Protein AF-A0A1G0K446-F1 (afdb_monomer)

pLDDT: mean 77.04, std 19.34, range [34.09, 95.12]

Foldseek 3Di:
DWDWDPPDPDDPPDFDWIWTDDQFKIKIFGAHPVRHTQKMWIWGRPPPFIKIWIAGPVPGTDIDTDDPPPDDPDDDDDRRPPDVPDDPPLVVVLVVLLVRCPPDDPVVNVVVSVSSVD

Structure (mmCIF, N/CA/C/O backbone):
data_AF-A0A1G0K446-F1
#
_entry.id   AF-A0A1G0K446-F1
#
loop_
_atom_site.group_PDB
_atom_site.id
_atom_site.type_symbol
_atom_site.label_atom_id
_atom_site.label_alt_id
_atom_site.label_comp_id
_atom_site.label_asym_id
_atom_site.label_entity_id
_atom_site.label_seq_id
_atom_site.pdbx_PDB_ins_code
_atom_site.Cartn_x
_atom_site.Cartn_y
_atom_site.Cartn_z
_atom_site.occupancy
_atom_site.B_iso_or_equiv
_atom_site.auth_seq_id
_atom_site.auth_comp_id
_atom_site.auth_asym_id
_atom_site.auth_atom_id
_atom_site.pdbx_PDB_model_num
ATOM 1 N N . MET A 1 1 ? 10.581 5.081 2.518 1.00 87.62 1 MET A N 1
ATOM 2 C CA . MET A 1 1 ? 9.665 4.803 3.646 1.00 87.62 1 MET A CA 1
ATOM 3 C C . MET A 1 1 ? 8.351 5.485 3.350 1.00 87.62 1 MET A C 1
ATOM 5 O O . MET A 1 1 ? 8.361 6.689 3.108 1.00 87.62 1 MET A O 1
ATOM 9 N N . LEU A 1 2 ? 7.254 4.734 3.393 1.00 91.31 2 LEU A N 1
ATOM 10 C CA . LEU A 1 2 ? 5.909 5.217 3.112 1.00 91.31 2 LEU A CA 1
ATOM 11 C C . LEU A 1 2 ? 5.481 6.273 4.135 1.00 91.31 2 LEU A C 1
ATOM 13 O O . LEU A 1 2 ? 5.619 6.080 5.344 1.00 91.31 2 LEU A O 1
ATOM 17 N N . LEU A 1 3 ? 4.911 7.370 3.639 1.0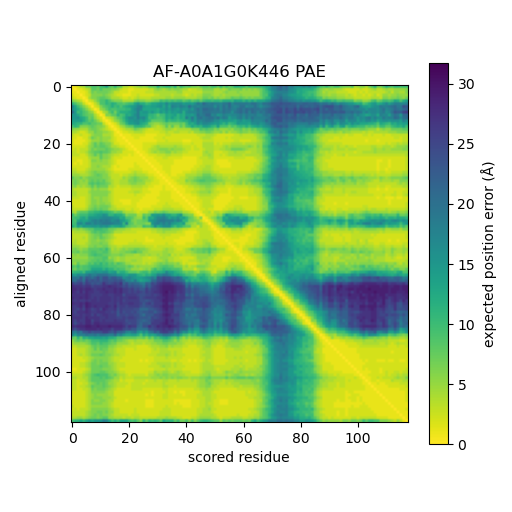0 91.12 3 LEU A N 1
ATOM 18 C CA . LEU A 1 3 ? 4.361 8.451 4.456 1.00 91.12 3 LEU A CA 1
ATOM 19 C C . LEU A 1 3 ? 2.918 8.749 4.057 1.00 91.12 3 LEU A C 1
ATOM 21 O O . LEU A 1 3 ? 2.578 8.753 2.876 1.00 91.12 3 LEU A O 1
ATOM 25 N N . GLU A 1 4 ? 2.060 9.021 5.044 1.00 91.38 4 GLU A N 1
ATOM 26 C CA . GLU A 1 4 ? 0.646 9.316 4.794 1.00 91.38 4 GLU A CA 1
ATOM 27 C C . GLU A 1 4 ? 0.449 10.699 4.158 1.00 91.38 4 GLU A C 1
ATOM 29 O O . GLU A 1 4 ? 0.766 11.739 4.747 1.00 91.38 4 GLU A O 1
ATOM 34 N N . ILE A 1 5 ? -0.181 10.722 2.986 1.00 86.75 5 ILE A N 1
ATOM 35 C CA . ILE A 1 5 ? -0.603 11.943 2.306 1.00 86.75 5 ILE A CA 1
ATOM 36 C C . ILE A 1 5 ? -1.955 12.373 2.888 1.00 86.75 5 ILE A C 1
ATOM 38 O O . ILE A 1 5 ? -3.021 11.920 2.478 1.00 86.75 5 ILE A O 1
ATOM 42 N N . LYS A 1 6 ? -1.922 13.298 3.854 1.00 77.12 6 LYS A N 1
ATOM 43 C CA . LYS A 1 6 ? -3.126 13.770 4.572 1.00 77.12 6 LYS A CA 1
ATOM 44 C C . LYS A 1 6 ? -4.064 14.656 3.737 1.00 77.12 6 LYS A C 1
ATOM 46 O O . LYS A 1 6 ? -5.221 14.833 4.106 1.00 77.12 6 LYS A O 1
ATOM 51 N N . LYS A 1 7 ? -3.587 15.233 2.626 1.00 63.03 7 LYS A N 1
ATOM 52 C CA . LYS A 1 7 ? -4.367 16.122 1.741 1.00 63.03 7 LYS A CA 1
ATOM 53 C C . LYS A 1 7 ? -4.976 15.366 0.555 1.00 63.03 7 LYS A C 1
ATOM 55 O O . LYS A 1 7 ? -4.751 15.726 -0.596 1.00 63.03 7 LYS A O 1
ATOM 60 N N . THR A 1 8 ? -5.766 14.330 0.811 1.00 56.31 8 THR A N 1
ATOM 61 C CA . THR A 1 8 ? -6.571 13.712 -0.251 1.00 56.31 8 THR A CA 1
ATOM 62 C C . THR A 1 8 ? -7.902 14.452 -0.389 1.00 56.31 8 THR A C 1
ATOM 64 O O . THR A 1 8 ? -8.604 14.717 0.589 1.00 56.31 8 THR A O 1
ATOM 67 N N . ARG A 1 9 ? -8.247 14.851 -1.619 1.00 58.47 9 ARG A N 1
ATOM 68 C CA . ARG A 1 9 ? -9.532 15.488 -1.943 1.00 58.47 9 ARG A CA 1
ATOM 69 C C . ARG A 1 9 ? -10.655 14.504 -1.602 1.00 58.47 9 ARG A C 1
ATOM 71 O O . ARG A 1 9 ? -10.838 13.520 -2.309 1.00 58.47 9 ARG A O 1
ATOM 78 N N . ARG A 1 10 ? -11.401 14.754 -0.521 1.00 56.03 10 ARG A N 1
ATOM 79 C CA . ARG A 1 10 ? -12.616 13.992 -0.198 1.00 56.03 10 ARG A CA 1
ATOM 80 C C . ARG A 1 10 ? -13.732 14.426 -1.146 1.00 56.03 10 ARG A C 1
ATOM 82 O O . ARG A 1 10 ? -14.295 15.507 -0.986 1.00 56.03 10 ARG A O 1
ATOM 89 N N . ILE A 1 11 ? -14.012 13.610 -2.155 1.00 61.66 11 ILE A N 1
ATOM 90 C CA . ILE A 1 11 ? -15.195 13.754 -3.009 1.00 61.66 11 ILE A CA 1
ATOM 91 C C . ILE A 1 11 ? -16.371 13.122 -2.257 1.00 61.66 11 ILE A C 1
ATOM 93 O O . ILE A 1 11 ? -16.206 12.091 -1.611 1.00 61.66 11 ILE A O 1
ATOM 97 N N . LYS A 1 12 ? -17.537 13.777 -2.285 1.00 55.12 12 LYS A N 1
ATOM 98 C CA . LYS A 1 12 ? -18.672 13.522 -1.379 1.00 55.12 12 LYS A CA 1
ATOM 99 C C . LYS A 1 12 ? -19.259 12.097 -1.449 1.00 55.12 12 LYS A C 1
ATOM 101 O O . LYS A 1 12 ? -19.952 11.721 -0.515 1.00 55.12 12 LYS A O 1
ATOM 106 N N . ASP A 1 13 ? -18.909 11.294 -2.452 1.00 66.56 13 ASP A N 1
ATOM 107 C CA . ASP A 1 13 ? -19.472 9.953 -2.678 1.00 66.56 13 ASP A CA 1
ATOM 108 C C . ASP A 1 13 ? -18.402 8.859 -2.910 1.00 66.56 13 ASP A C 1
ATOM 110 O O . ASP A 1 13 ? -18.721 7.754 -3.344 1.00 66.56 13 ASP A O 1
ATOM 114 N N . GLU A 1 14 ? -17.122 9.136 -2.626 1.00 68.62 14 GLU A N 1
ATOM 115 C CA . GLU A 1 14 ? -16.055 8.123 -2.693 1.00 68.62 14 GLU A CA 1
ATOM 116 C C . GLU A 1 14 ? -15.884 7.388 -1.354 1.00 68.62 14 GLU A C 1
ATOM 118 O O . GLU A 1 14 ? -16.015 7.978 -0.277 1.00 68.62 14 GLU A O 1
ATOM 123 N N . LEU A 1 15 ? -15.521 6.100 -1.414 1.00 71.69 15 LEU A N 1
ATOM 124 C CA . LEU A 1 15 ? -15.116 5.344 -0.227 1.00 71.69 15 LEU A CA 1
ATOM 125 C C . LEU A 1 15 ? -13.956 6.063 0.488 1.00 71.69 15 LEU A C 1
ATOM 127 O O . LEU A 1 15 ? -12.992 6.465 -0.176 1.00 71.69 15 LEU A O 1
ATOM 131 N N . PRO A 1 16 ? -13.994 6.198 1.829 1.00 82.75 16 PRO A N 1
ATOM 132 C CA . PRO A 1 16 ? -12.878 6.740 2.589 1.00 82.75 16 PRO A CA 1
ATOM 133 C C . PRO A 1 16 ? -11.578 6.007 2.252 1.00 82.75 16 PRO A C 1
ATOM 135 O O . PRO A 1 16 ? -11.460 4.799 2.459 1.00 82.75 16 PRO A O 1
ATOM 138 N N . ARG A 1 17 ? -10.582 6.742 1.750 1.00 87.94 17 ARG A N 1
ATOM 139 C CA . ARG A 1 17 ? -9.265 6.189 1.425 1.00 87.94 17 ARG A CA 1
ATOM 140 C C . ARG A 1 17 ? -8.146 6.881 2.182 1.00 87.94 17 ARG A C 1
ATOM 142 O O . ARG A 1 17 ? -8.173 8.099 2.371 1.00 87.94 17 ARG A O 1
ATOM 149 N N . ARG A 1 18 ? -7.151 6.094 2.575 1.00 90.44 18 ARG A N 1
ATOM 150 C CA . ARG A 1 18 ? -5.849 6.567 3.055 1.00 90.44 18 ARG A CA 1
ATOM 151 C C . ARG A 1 18 ? -4.821 6.270 1.975 1.00 90.44 18 ARG A C 1
ATOM 153 O O . ARG A 1 18 ? -4.884 5.212 1.353 1.00 90.44 18 ARG A O 1
ATOM 160 N N . TRP A 1 19 ? -3.927 7.217 1.729 1.00 91.69 19 TRP A N 1
ATOM 161 C CA . TRP A 1 19 ? -2.870 7.079 0.733 1.00 91.69 19 TRP A CA 1
ATOM 162 C C . TRP A 1 19 ? -1.529 7.298 1.418 1.00 91.69 19 TRP A C 1
ATOM 164 O O . TRP A 1 19 ? -1.332 8.310 2.091 1.00 91.69 19 TRP A O 1
ATOM 174 N N . PHE A 1 20 ? -0.636 6.334 1.253 1.00 93.06 20 PHE A N 1
ATOM 175 C CA . PHE A 1 20 ? 0.745 6.382 1.685 1.00 93.06 20 PHE A CA 1
ATOM 176 C C . PHE A 1 20 ? 1.643 6.285 0.461 1.00 93.06 20 PHE A C 1
ATOM 178 O O . PHE A 1 20 ? 1.379 5.470 -0.418 1.00 93.06 20 PHE A O 1
ATOM 185 N N . ALA A 1 21 ? 2.684 7.098 0.404 1.00 91.19 21 ALA A N 1
ATOM 186 C CA . ALA A 1 21 ? 3.568 7.159 -0.750 1.00 91.19 21 ALA A CA 1
ATOM 187 C C . ALA A 1 21 ? 5.022 7.294 -0.314 1.00 91.19 21 ALA A C 1
ATOM 189 O O . ALA A 1 21 ? 5.316 7.929 0.704 1.00 91.19 21 ALA A O 1
ATOM 190 N N . ASP A 1 22 ? 5.912 6.726 -1.116 1.00 90.06 22 ASP A N 1
ATOM 191 C CA . ASP A 1 22 ? 7.319 7.092 -1.185 1.00 90.06 22 ASP A CA 1
ATOM 192 C C . ASP A 1 22 ? 7.835 7.008 -2.630 1.00 90.06 22 ASP A C 1
ATOM 194 O O . ASP A 1 22 ? 7.059 6.885 -3.581 1.00 90.06 22 ASP A O 1
ATOM 198 N N . GLU A 1 23 ? 9.148 7.130 -2.805 1.00 86.88 23 GLU A N 1
ATOM 199 C CA . GLU A 1 23 ? 9.794 7.122 -4.122 1.00 86.88 23 GLU A CA 1
ATOM 200 C C . GLU A 1 23 ? 9.657 5.777 -4.857 1.00 86.88 23 GLU A C 1
ATOM 202 O O . GLU A 1 23 ? 9.695 5.743 -6.083 1.00 86.88 23 GLU A O 1
ATOM 207 N N . THR A 1 24 ? 9.453 4.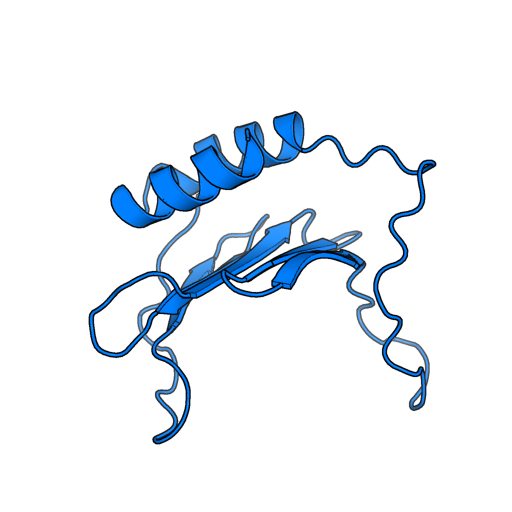680 -4.126 1.00 86.00 24 THR A N 1
ATOM 208 C CA . THR A 1 24 ? 9.485 3.305 -4.649 1.00 86.00 24 THR A CA 1
ATOM 209 C C . THR A 1 24 ? 8.111 2.644 -4.690 1.00 86.00 24 THR A C 1
ATOM 211 O O . THR A 1 24 ? 7.863 1.787 -5.538 1.00 86.00 24 THR A O 1
ATOM 214 N N . MET A 1 25 ? 7.200 3.050 -3.799 1.00 90.25 25 MET A N 1
ATOM 215 C CA . MET A 1 25 ? 5.897 2.417 -3.611 1.00 90.25 25 MET A CA 1
ATOM 216 C C . MET A 1 25 ? 4.785 3.425 -3.323 1.00 90.25 25 MET A C 1
ATOM 218 O O . MET A 1 25 ? 5.016 4.503 -2.774 1.00 90.25 25 MET A O 1
ATOM 222 N N . ASP A 1 26 ? 3.561 3.059 -3.693 1.00 91.19 26 ASP A N 1
ATOM 223 C CA . ASP A 1 26 ? 2.336 3.704 -3.220 1.00 91.19 26 ASP A CA 1
ATOM 224 C C . ASP A 1 26 ? 1.405 2.656 -2.630 1.00 91.19 26 ASP A C 1
ATOM 226 O O . ASP A 1 26 ? 1.164 1.612 -3.228 1.00 91.19 26 ASP A O 1
ATOM 230 N N . LEU A 1 27 ? 0.825 2.961 -1.476 1.00 93.88 27 LEU A N 1
ATOM 231 C CA . LEU A 1 27 ? -0.232 2.177 -0.864 1.00 93.88 27 LEU A CA 1
ATOM 232 C C . LEU A 1 27 ? -1.501 3.019 -0.770 1.00 93.88 27 LEU A C 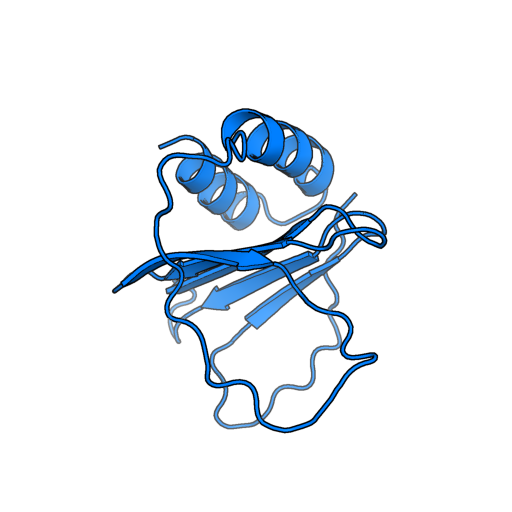1
ATOM 234 O O . LEU A 1 27 ? -1.545 4.039 -0.079 1.00 93.88 27 LEU A O 1
ATOM 238 N N . ILE A 1 28 ? -2.570 2.544 -1.396 1.00 92.75 28 ILE A N 1
ATOM 239 C CA . ILE A 1 28 ? -3.912 3.112 -1.273 1.00 92.75 28 ILE A CA 1
ATOM 240 C C . ILE A 1 28 ? -4.783 2.094 -0.546 1.00 92.75 28 ILE A C 1
ATOM 242 O O . ILE A 1 28 ? -4.842 0.937 -0.946 1.00 92.75 28 ILE A O 1
ATOM 246 N N . VAL A 1 29 ? -5.466 2.518 0.517 1.00 93.81 29 VAL A N 1
ATOM 247 C CA . VAL A 1 29 ? -6.317 1.644 1.339 1.00 93.81 29 VAL A CA 1
ATOM 248 C C . VAL A 1 29 ? -7.715 2.223 1.430 1.00 93.81 29 VAL A C 1
ATOM 250 O O . VAL A 1 29 ? -7.891 3.344 1.917 1.00 93.81 29 VAL A O 1
ATOM 253 N N . TRP A 1 30 ? -8.707 1.447 1.003 1.00 92.62 30 TRP A N 1
ATOM 254 C CA . TRP A 1 30 ? -10.120 1.804 1.077 1.00 92.62 30 TRP A CA 1
ATOM 255 C C . TRP A 1 30 ? -10.761 1.214 2.326 1.00 92.62 30 TRP A C 1
ATOM 257 O O . TRP A 1 30 ? -10.561 0.042 2.652 1.00 92.62 30 TRP A O 1
ATOM 267 N N . HIS A 1 31 ? -11.567 2.027 2.998 1.00 89.69 31 HIS A N 1
ATOM 268 C CA . HIS A 1 31 ? -12.306 1.647 4.191 1.00 89.69 31 HIS A CA 1
ATOM 269 C C . HIS A 1 31 ? -13.810 1.807 3.970 1.00 89.69 31 HIS A C 1
ATOM 271 O O . HIS A 1 31 ? -14.250 2.616 3.153 1.00 89.69 31 HIS A O 1
ATOM 277 N N . ASP A 1 32 ? -14.603 1.059 4.730 1.00 87.81 32 ASP A N 1
ATOM 278 C CA . ASP A 1 32 ? -16.034 1.303 4.852 1.00 87.81 32 ASP A CA 1
ATOM 279 C C . ASP A 1 32 ? -16.337 2.438 5.850 1.00 87.81 32 ASP A C 1
ATOM 281 O O . ASP A 1 32 ? -15.453 3.047 6.461 1.00 87.81 32 ASP A O 1
ATOM 285 N N . LYS A 1 33 ? -17.630 2.704 6.056 1.00 84.12 33 LYS A N 1
ATOM 286 C CA . LYS A 1 33 ? -18.124 3.688 7.034 1.00 84.12 33 LYS A CA 1
ATOM 287 C C . LYS A 1 33 ? -17.799 3.348 8.501 1.00 84.12 33 LYS A C 1
ATOM 289 O O . LYS A 1 33 ? -17.966 4.203 9.365 1.00 84.12 33 LYS A O 1
ATOM 294 N N . HIS A 1 34 ? -17.366 2.122 8.785 1.00 86.62 34 HIS A N 1
ATOM 295 C CA . HIS A 1 34 ? -16.986 1.616 10.104 1.00 86.62 34 HIS A CA 1
ATOM 296 C C . HIS A 1 34 ? -15.458 1.499 10.277 1.00 86.62 34 HIS A C 1
ATOM 298 O O . HIS A 1 34 ? -15.003 0.931 11.268 1.00 86.62 34 HIS A O 1
ATOM 304 N N . ASN A 1 35 ? -14.662 2.055 9.353 1.00 84.00 35 ASN A N 1
ATOM 305 C CA . ASN A 1 35 ? -13.199 1.940 9.301 1.00 84.00 35 ASN A CA 1
ATOM 306 C C . ASN A 1 35 ? -12.672 0.505 9.090 1.00 84.00 35 ASN A C 1
ATOM 308 O O . ASN A 1 35 ? -11.510 0.226 9.394 1.00 84.00 35 ASN A O 1
ATOM 312 N N . LYS A 1 36 ? -13.482 -0.412 8.550 1.00 90.38 36 LYS A N 1
ATOM 313 C CA . LYS A 1 36 ? -13.018 -1.734 8.110 1.00 90.38 36 LYS A CA 1
ATOM 314 C C . LYS A 1 36 ? -12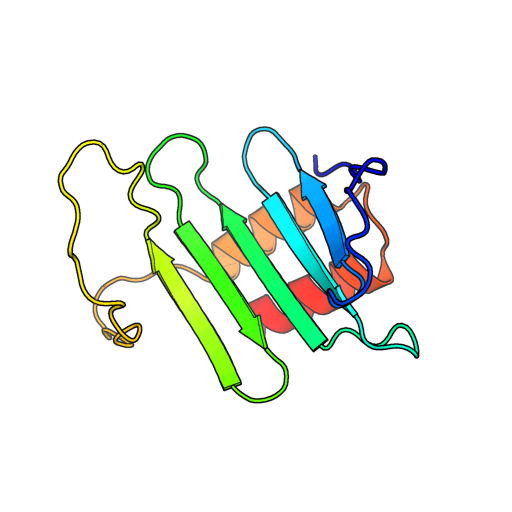.353 -1.609 6.741 1.00 90.38 36 LYS A C 1
ATOM 316 O O . LYS A 1 36 ? -12.917 -0.982 5.850 1.00 90.38 36 LYS A O 1
ATOM 321 N N . ILE A 1 37 ? -11.190 -2.234 6.556 1.00 93.00 37 ILE A N 1
ATOM 322 C CA . ILE A 1 37 ? -10.511 -2.285 5.253 1.00 93.00 37 ILE A CA 1
ATOM 323 C C . ILE A 1 37 ? -11.360 -3.112 4.274 1.00 93.00 37 ILE A C 1
ATOM 325 O O . ILE A 1 37 ? -11.656 -4.280 4.533 1.00 93.00 37 ILE A O 1
ATOM 329 N N . LEU A 1 38 ? -11.753 -2.492 3.161 1.00 93.06 38 LEU A N 1
ATOM 330 C CA . LEU A 1 38 ? -12.499 -3.116 2.061 1.00 93.06 38 LEU A CA 1
ATOM 331 C C . LEU A 1 38 ? -11.577 -3.611 0.947 1.00 93.06 38 LEU A C 1
ATOM 333 O O . LEU A 1 38 ? -11.902 -4.575 0.258 1.00 93.06 38 LEU A O 1
ATOM 337 N N . GLY A 1 39 ? -10.438 -2.949 0.779 1.00 92.94 39 GLY A N 1
ATOM 338 C CA . GLY A 1 39 ? -9.462 -3.270 -0.246 1.00 92.94 39 GLY A CA 1
ATOM 339 C C . GLY A 1 39 ? -8.216 -2.407 -0.130 1.00 92.94 39 GLY A C 1
ATOM 340 O O . GLY A 1 39 ? -8.207 -1.394 0.581 1.00 92.94 39 GLY A O 1
ATOM 341 N N . PHE A 1 40 ? -7.172 -2.791 -0.850 1.00 94.06 40 PHE A N 1
ATOM 342 C CA . PHE A 1 40 ? -5.971 -1.987 -1.019 1.00 94.06 40 PHE A CA 1
ATOM 343 C C . PHE A 1 40 ? -5.400 -2.132 -2.428 1.00 94.06 40 PHE A C 1
ATOM 345 O O . PHE A 1 40 ? -5.690 -3.086 -3.145 1.00 94.06 40 PHE A O 1
ATOM 352 N N . GLN A 1 41 ? -4.585 -1.166 -2.827 1.00 92.69 41 GLN A N 1
ATOM 353 C CA . GLN A 1 41 ? -3.747 -1.246 -4.010 1.00 92.69 41 GLN A CA 1
ATOM 354 C C . GLN A 1 41 ? -2.332 -0.856 -3.611 1.00 92.69 41 GLN A C 1
ATOM 356 O O . GLN A 1 41 ? -2.123 0.219 -3.046 1.00 92.69 41 GLN A O 1
ATOM 361 N N . LEU A 1 42 ? -1.391 -1.745 -3.901 1.00 91.81 42 LEU A N 1
ATOM 362 C CA . LEU A 1 42 ? 0.036 -1.536 -3.744 1.00 91.81 42 LEU A CA 1
ATOM 363 C C . LEU A 1 42 ? 0.642 -1.347 -5.134 1.00 91.81 42 LEU A C 1
ATOM 365 O O . LEU A 1 42 ? 0.681 -2.293 -5.921 1.00 91.81 42 LEU A O 1
ATOM 369 N N . CYS A 1 43 ? 1.089 -0.132 -5.430 1.00 89.38 43 CYS A N 1
ATOM 370 C CA . CYS A 1 43 ? 1.949 0.125 -6.574 1.00 89.38 43 CYS A CA 1
ATOM 371 C C . CYS A 1 43 ? 3.410 -0.020 -6.147 1.00 89.38 43 CYS A C 1
ATOM 373 O O . CYS A 1 43 ? 3.799 0.509 -5.103 1.00 89.38 43 CYS A O 1
ATOM 375 N N . TYR A 1 44 ? 4.208 -0.729 -6.935 1.00 87.62 44 TYR A N 1
ATOM 376 C CA . TYR A 1 44 ? 5.617 -0.995 -6.655 1.00 87.62 44 TYR A CA 1
ATOM 377 C C . TYR A 1 44 ? 6.444 -0.995 -7.946 1.00 87.62 44 TYR A C 1
ATOM 379 O O . TYR A 1 44 ? 5.881 -0.917 -9.038 1.00 87.62 44 TYR A O 1
ATOM 387 N N . ASP A 1 45 ? 7.772 -1.039 -7.804 1.00 82.38 45 ASP A N 1
ATOM 388 C CA . ASP A 1 45 ? 8.749 -0.869 -8.891 1.00 82.38 45 ASP A CA 1
ATOM 389 C C . ASP A 1 45 ? 8.634 0.497 -9.595 1.00 82.38 45 ASP A C 1
ATOM 391 O O . ASP A 1 45 ? 8.817 0.636 -10.801 1.00 82.38 45 ASP A O 1
ATOM 395 N N . LYS A 1 46 ? 8.340 1.558 -8.833 1.00 75.88 46 LYS A N 1
ATOM 396 C CA . LYS A 1 46 ? 8.425 2.929 -9.355 1.00 75.88 46 LYS A CA 1
ATOM 397 C C . LYS A 1 46 ? 9.890 3.381 -9.480 1.00 75.88 46 LYS A C 1
ATOM 399 O O . LYS A 1 46 ? 10.707 3.027 -8.628 1.00 75.88 46 LYS A O 1
ATOM 404 N N . PRO A 1 47 ? 10.234 4.212 -10.485 1.00 64.50 47 PRO A N 1
ATOM 405 C CA . PRO A 1 47 ? 9.381 4.691 -11.580 1.00 64.50 47 PRO A CA 1
ATOM 406 C C . PRO A 1 47 ? 9.410 3.787 -12.828 1.00 64.50 47 PRO A C 1
ATOM 408 O O . PRO A 1 47 ? 8.712 4.069 -13.795 1.00 64.50 47 PRO A O 1
ATOM 411 N N . VAL A 1 48 ? 10.243 2.742 -12.849 1.00 58.47 48 VAL A N 1
ATOM 412 C CA . VAL A 1 48 ? 10.489 1.922 -14.042 1.00 58.47 48 VAL A CA 1
ATOM 413 C C . VAL A 1 48 ? 9.825 0.562 -13.874 1.00 58.47 48 VAL A C 1
ATOM 415 O O . VAL A 1 48 ? 10.268 -0.231 -13.055 1.00 58.47 48 VAL A O 1
ATOM 418 N N . ALA A 1 49 ? 8.843 0.271 -14.733 1.00 62.47 49 ALA A N 1
ATOM 419 C CA . ALA A 1 49 ? 8.035 -0.952 -14.699 1.00 62.47 49 ALA A CA 1
ATOM 420 C C . ALA A 1 49 ? 7.081 -1.024 -13.496 1.00 62.47 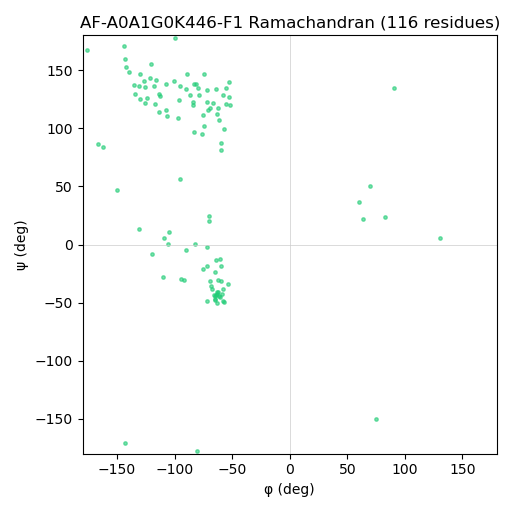49 ALA A C 1
ATOM 422 O O . ALA A 1 49 ? 7.011 -2.040 -12.812 1.00 62.47 49 ALA A O 1
ATOM 423 N N . GLU A 1 50 ? 6.304 0.043 -13.287 1.00 76.31 50 GLU A N 1
ATOM 424 C CA . GLU A 1 50 ? 5.304 0.088 -12.225 1.00 76.31 50 GLU A CA 1
ATOM 425 C C . GLU A 1 50 ? 4.287 -1.057 -12.370 1.00 76.31 50 GLU A C 1
ATOM 427 O O . GLU A 1 50 ? 3.668 -1.280 -13.417 1.00 76.31 50 GLU A O 1
ATOM 432 N N . HIS A 1 51 ? 4.102 -1.786 -11.278 1.00 84.38 51 HIS A N 1
ATOM 433 C CA . HIS A 1 51 ? 3.082 -2.812 -11.143 1.00 84.38 51 HIS A CA 1
ATOM 434 C C . HIS A 1 51 ? 2.102 -2.402 -10.055 1.00 84.38 51 HIS A C 1
ATOM 436 O O . HIS A 1 51 ? 2.496 -1.885 -9.016 1.00 84.38 51 HIS A O 1
ATOM 442 N N . ALA A 1 52 ? 0.824 -2.688 -10.273 1.00 85.81 52 ALA A N 1
ATOM 443 C CA . ALA A 1 52 ? -0.249 -2.485 -9.320 1.00 85.81 52 ALA A CA 1
ATOM 444 C C . ALA A 1 52 ? -0.812 -3.841 -8.882 1.00 85.81 52 ALA A C 1
ATOM 446 O O . ALA A 1 52 ? -1.443 -4.561 -9.664 1.00 85.81 52 ALA A O 1
ATOM 447 N N . LEU A 1 53 ? -0.617 -4.169 -7.608 1.00 88.56 53 LEU A N 1
ATOM 448 C CA . LEU A 1 53 ? -1.266 -5.287 -6.940 1.00 88.56 53 LEU A CA 1
ATOM 449 C C . LEU A 1 53 ? -2.483 -4.766 -6.172 1.00 88.56 53 LEU A C 1
ATOM 451 O O . LEU A 1 53 ? -2.352 -4.070 -5.167 1.00 88.56 53 LEU A O 1
ATOM 455 N N . SER A 1 54 ? -3.676 -5.091 -6.652 1.00 89.06 54 SER A N 1
ATOM 456 C CA . SER A 1 54 ? -4.946 -4.752 -6.016 1.00 89.06 54 SER A CA 1
ATOM 457 C C . SER A 1 54 ? -5.501 -5.953 -5.261 1.00 89.06 54 SER A C 1
ATOM 459 O O . SER A 1 54 ? -5.473 -7.075 -5.759 1.00 89.06 54 SER A O 1
ATOM 461 N N . TRP A 1 55 ? -6.071 -5.710 -4.090 1.00 91.25 55 TRP A N 1
ATOM 462 C CA . TRP A 1 55 ? -6.835 -6.687 -3.328 1.00 91.25 55 TRP A CA 1
ATOM 463 C C . TRP A 1 55 ? -8.161 -6.079 -2.891 1.00 91.25 55 TRP A C 1
ATOM 465 O O . TRP A 1 55 ? -8.193 -4.956 -2.382 1.00 91.25 55 TRP A O 1
ATOM 475 N N . TRP A 1 56 ? -9.241 -6.839 -3.028 1.00 90.69 56 TRP A N 1
ATOM 476 C CA . TRP A 1 56 ? -10.557 -6.480 -2.511 1.00 90.69 56 TRP A CA 1
ATOM 477 C C . TRP A 1 56 ? -11.157 -7.636 -1.719 1.00 90.69 56 TRP A C 1
ATOM 479 O O . TRP A 1 56 ? -10.958 -8.805 -2.046 1.00 90.69 56 TRP A O 1
ATOM 489 N N . HIS A 1 57 ? -11.932 -7.311 -0.687 1.00 88.00 57 HIS A N 1
ATOM 490 C CA . HIS A 1 57 ? -12.566 -8.301 0.184 1.00 88.00 57 HIS A CA 1
ATOM 491 C C . HIS A 1 57 ? -13.519 -9.251 -0.563 1.00 88.00 57 HIS A C 1
ATOM 493 O O . HIS A 1 57 ? -13.703 -10.388 -0.140 1.00 88.00 57 HIS A O 1
ATOM 499 N N . ASP A 1 58 ? -14.167 -8.786 -1.629 1.00 86.19 58 ASP A N 1
ATOM 500 C CA . ASP A 1 58 ? -15.166 -9.535 -2.397 1.00 86.19 58 ASP A CA 1
ATOM 501 C C . ASP A 1 58 ? -14.582 -10.313 -3.586 1.00 86.19 58 ASP A C 1
ATOM 503 O O . ASP A 1 58 ? -15.107 -11.364 -3.946 1.00 86.19 58 ASP A O 1
ATOM 507 N N . THR A 1 59 ? -13.507 -9.807 -4.190 1.00 82.25 59 THR A N 1
ATOM 508 C CA . THR A 1 59 ? -12.967 -10.302 -5.467 1.00 82.25 59 THR A CA 1
ATOM 509 C C . THR A 1 59 ? -11.529 -10.815 -5.378 1.00 82.25 59 THR A C 1
ATOM 511 O O . THR A 1 59 ? -11.050 -11.440 -6.322 1.00 82.25 59 THR A O 1
ATOM 514 N N . GLY A 1 60 ? -10.848 -10.628 -4.245 1.00 85.38 60 GLY A N 1
ATOM 515 C CA . GLY A 1 60 ? -9.490 -11.121 -4.023 1.00 85.38 60 GLY A CA 1
ATOM 516 C C . GLY A 1 60 ? -8.423 -10.310 -4.760 1.00 85.38 60 GLY A C 1
ATOM 517 O O . GLY A 1 60 ? -8.559 -9.098 -4.937 1.00 85.38 60 GLY A O 1
ATOM 518 N N . PHE A 1 61 ? -7.323 -10.972 -5.131 1.00 82.94 61 PHE A N 1
ATOM 519 C CA . PHE A 1 61 ? -6.167 -10.330 -5.755 1.00 82.94 61 PHE A CA 1
ATOM 520 C C . PHE A 1 61 ? -6.325 -10.149 -7.265 1.00 82.94 61 PHE A C 1
ATOM 522 O O . PHE A 1 61 ? -6.739 -11.047 -7.992 1.00 82.94 61 PHE A O 1
ATOM 529 N N . THR A 1 62 ? -5.903 -8.985 -7.744 1.00 81.31 62 THR A N 1
ATOM 530 C CA . THR A 1 62 ? -5.696 -8.686 -9.158 1.00 81.31 62 THR A CA 1
ATOM 531 C C . THR A 1 62 ? -4.362 -7.972 -9.332 1.00 81.31 62 THR A C 1
ATOM 533 O O . THR A 1 62 ? -4.081 -6.995 -8.647 1.00 81.31 62 THR A O 1
ATOM 536 N N . HIS A 1 63 ? -3.533 -8.448 -10.257 1.00 81.56 63 HIS A N 1
ATOM 537 C CA . HIS A 1 63 ? -2.227 -7.862 -10.559 1.00 81.56 63 HIS A CA 1
ATOM 538 C C . HIS A 1 63 ? -2.237 -7.273 -11.966 1.00 81.56 63 HIS A C 1
ATOM 540 O O . HIS A 1 63 ? -2.691 -7.921 -12.909 1.00 81.56 63 HIS A O 1
ATOM 546 N N . ARG A 1 64 ? -1.803 -6.023 -12.112 1.00 78.19 64 ARG A N 1
ATOM 547 C CA . ARG A 1 64 ? -1.721 -5.341 -13.405 1.00 78.19 64 ARG A CA 1
ATOM 548 C C . ARG A 1 64 ? -0.398 -4.612 -13.524 1.00 78.19 64 ARG A C 1
ATOM 550 O O . ARG A 1 64 ? 0.006 -3.914 -12.604 1.00 78.19 64 ARG A O 1
ATOM 557 N N . ARG A 1 65 ? 0.229 -4.703 -14.690 1.00 75.81 65 ARG A N 1
ATOM 558 C CA . ARG A 1 65 ? 1.287 -3.770 -15.071 1.00 75.81 65 ARG A CA 1
ATOM 559 C C . ARG A 1 65 ? 0.658 -2.409 -15.374 1.00 75.81 65 ARG A C 1
ATOM 561 O O . ARG A 1 65 ? -0.361 -2.351 -16.066 1.00 75.81 65 ARG A O 1
ATOM 568 N N . VAL A 1 66 ? 1.231 -1.345 -14.827 1.00 67.62 66 VAL A N 1
ATOM 569 C CA . VAL A 1 66 ? 0.854 0.029 -15.150 1.00 67.62 66 VAL A CA 1
ATOM 570 C C . VAL A 1 66 ? 1.623 0.417 -16.410 1.00 67.62 66 VAL A C 1
ATOM 572 O O . VAL A 1 66 ? 2.843 0.288 -16.473 1.00 67.62 66 VAL A O 1
ATOM 575 N N . ASP A 1 67 ? 0.885 0.805 -17.444 1.00 58.50 67 ASP A N 1
ATOM 576 C CA . ASP A 1 67 ? 1.435 1.409 -18.656 1.00 58.50 67 ASP A CA 1
ATOM 577 C C . ASP A 1 67 ? 1.322 2.928 -18.476 1.00 58.50 67 ASP A C 1
ATOM 579 O O . ASP A 1 67 ? 0.236 3.429 -18.165 1.00 58.50 67 ASP A O 1
ATOM 583 N N . ASP A 1 68 ? 2.437 3.646 -18.598 1.00 52.94 68 ASP A N 1
ATOM 584 C CA . ASP A 1 68 ? 2.512 5.100 -18.402 1.00 52.94 68 ASP A CA 1
ATOM 585 C C . ASP A 1 68 ? 1.847 5.889 -19.544 1.00 52.94 68 ASP A C 1
ATOM 587 O O . ASP A 1 68 ? 1.678 7.107 -19.453 1.00 52.94 68 ASP A O 1
ATOM 591 N N . GLY A 1 69 ? 1.346 5.191 -20.567 1.00 46.47 69 GLY A N 1
ATOM 592 C CA . GLY A 1 69 ? 0.379 5.744 -21.505 1.00 46.47 69 GLY A CA 1
ATOM 593 C C . GLY A 1 69 ? 0.990 6.584 -22.625 1.00 46.47 69 GLY A C 1
ATOM 594 O O . GLY A 1 69 ? 0.262 7.352 -23.254 1.00 46.47 69 GLY A O 1
ATOM 595 N N . GLU A 1 70 ? 2.262 6.385 -22.975 1.00 48.28 70 GLU A N 1
ATOM 596 C CA . GLU A 1 70 ? 2.875 6.941 -24.200 1.00 48.28 70 GLU A CA 1
ATOM 597 C C . GLU A 1 70 ? 2.352 6.285 -25.513 1.00 48.28 70 GLU A C 1
ATOM 599 O O . GLU A 1 70 ? 2.966 6.395 -26.575 1.00 48.28 70 GLU A O 1
ATOM 604 N N . GLY A 1 71 ? 1.181 5.627 -25.517 1.00 40.25 71 GLY A N 1
ATOM 605 C CA . GLY A 1 71 ? 0.683 4.944 -26.715 1.00 40.25 71 GLY A CA 1
ATOM 606 C C . GLY A 1 71 ? -0.780 4.491 -26.721 1.00 40.25 71 GLY A C 1
ATOM 607 O O . GLY A 1 71 ? -1.062 3.308 -26.575 1.00 40.25 71 GLY A O 1
ATOM 608 N N . LYS A 1 72 ? -1.666 5.410 -27.134 1.00 34.47 72 LYS A N 1
ATOM 609 C CA . LYS A 1 72 ? -2.988 5.213 -27.789 1.00 34.47 72 LYS A CA 1
ATOM 610 C C . LYS A 1 72 ? -4.254 5.094 -26.906 1.00 34.47 72 LYS A C 1
ATOM 612 O O . LYS A 1 72 ? -4.312 4.299 -25.973 1.00 34.47 72 LYS A O 1
ATOM 617 N N . PRO A 1 73 ? -5.345 5.799 -27.283 1.00 34.72 73 PRO A N 1
ATOM 618 C CA . PRO A 1 73 ? -6.664 5.627 -26.684 1.00 34.72 73 PRO A CA 1
ATOM 619 C C . PRO A 1 73 ? -7.361 4.379 -27.252 1.00 34.72 73 PRO A C 1
ATOM 621 O O . PRO A 1 73 ? -7.483 4.233 -28.467 1.00 34.72 73 PRO A O 1
ATOM 624 N N . GLY A 1 74 ? -7.861 3.497 -26.378 1.00 37.84 74 GLY A N 1
ATOM 625 C CA . GLY A 1 74 ? -8.800 2.432 -26.767 1.00 37.84 74 GLY A CA 1
ATOM 626 C C . GLY A 1 74 ? -8.487 1.005 -26.311 1.00 37.84 74 GLY A C 1
ATOM 627 O O . GLY A 1 74 ? -9.222 0.094 -26.696 1.00 37.84 74 GLY A O 1
ATOM 628 N N . SER A 1 75 ? -7.459 0.757 -25.496 1.00 36.94 75 SER A N 1
ATOM 629 C CA . SER A 1 75 ? -7.221 -0.594 -24.977 1.00 36.94 75 SER A CA 1
ATOM 630 C C . SER A 1 75 ? -8.291 -0.973 -23.944 1.00 36.94 75 SER A C 1
ATOM 632 O O . SER A 1 75 ? -8.459 -0.356 -22.892 1.00 36.94 75 SER A O 1
ATOM 634 N N . HIS A 1 76 ? -9.081 -1.991 -24.292 1.00 36.09 76 HIS A N 1
ATOM 635 C CA . HIS A 1 76 ? -10.035 -2.628 -23.394 1.00 36.09 76 HIS A CA 1
ATOM 636 C C . HIS A 1 76 ? -9.342 -3.064 -22.099 1.00 36.09 76 HIS A C 1
ATOM 638 O O . HIS A 1 76 ? -8.232 -3.594 -22.121 1.00 36.09 76 HIS A O 1
ATOM 644 N N . LYS A 1 77 ? -10.041 -2.864 -20.975 1.00 39.91 77 LYS A N 1
ATOM 645 C CA . LYS A 1 77 ? -9.642 -3.309 -19.637 1.00 39.91 77 LYS A CA 1
ATOM 646 C C . LYS A 1 77 ? -9.439 -4.823 -19.655 1.00 39.91 77 LYS A C 1
ATOM 648 O O . LYS A 1 77 ? -10.406 -5.577 -19.589 1.00 39.91 77 LYS A O 1
ATOM 653 N N . GLY A 1 78 ? -8.187 -5.257 -19.766 1.00 39.41 78 GLY A N 1
ATOM 654 C CA . GLY A 1 78 ? -7.828 -6.657 -19.611 1.00 39.41 78 GLY A CA 1
ATOM 655 C C . GLY A 1 78 ? -8.177 -7.102 -18.196 1.00 39.41 78 GLY A C 1
ATOM 656 O O . GLY A 1 78 ? -7.648 -6.560 -17.222 1.00 39.41 78 GLY A O 1
ATOM 657 N N . ALA A 1 79 ? -9.090 -8.065 -18.077 1.00 34.09 79 ALA A N 1
ATOM 658 C CA . ALA A 1 79 ? -9.162 -8.899 -16.888 1.00 34.09 79 ALA A CA 1
ATOM 659 C C . ALA A 1 79 ? -7.755 -9.481 -16.671 1.00 34.09 79 ALA A C 1
ATOM 661 O O . ALA A 1 79 ? -7.187 -10.008 -17.632 1.00 34.09 79 ALA A O 1
ATOM 662 N N . PRO A 1 80 ? -7.150 -9.333 -15.484 1.00 37.47 80 PRO A N 1
ATOM 663 C CA . PRO A 1 80 ? -5.825 -9.870 -15.253 1.00 37.47 80 PRO A CA 1
ATOM 664 C C . PRO A 1 80 ? -5.906 -11.383 -15.385 1.00 37.47 80 PRO A C 1
ATOM 666 O O . PRO A 1 80 ? -6.579 -12.071 -14.618 1.00 37.47 80 PRO A O 1
ATOM 669 N N . ILE A 1 81 ? -5.260 -11.874 -16.432 1.00 39.25 81 ILE A N 1
ATOM 670 C CA . ILE A 1 81 ? -5.020 -13.286 -16.628 1.00 39.25 81 ILE A CA 1
ATOM 671 C C . ILE A 1 81 ? -4.016 -13.659 -15.536 1.00 39.25 81 ILE A C 1
ATOM 673 O O . ILE A 1 81 ? -2.909 -13.125 -15.504 1.00 39.25 81 ILE A O 1
ATOM 677 N N . LEU A 1 82 ? -4.419 -14.546 -14.625 1.00 38.06 82 LEU A N 1
ATOM 678 C CA . LEU A 1 82 ? -3.491 -15.369 -13.852 1.00 38.06 82 LEU A CA 1
ATOM 679 C C . LEU A 1 82 ? -2.702 -16.194 -14.876 1.00 38.06 82 LEU A C 1
ATOM 681 O O . LEU A 1 82 ? -3.143 -17.267 -15.280 1.00 38.06 82 LEU A O 1
ATOM 685 N N . ILE A 1 83 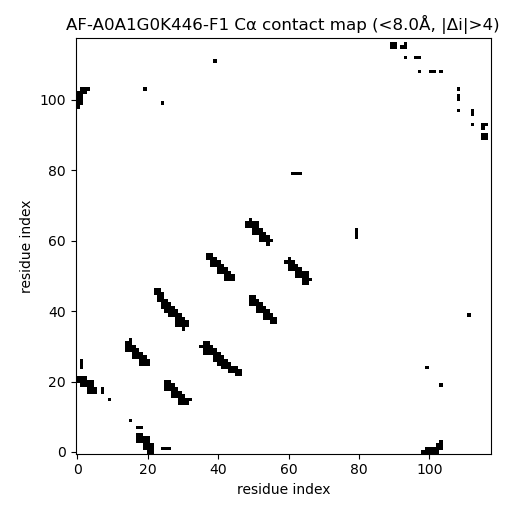? -1.604 -15.637 -15.387 1.00 39.53 83 ILE A N 1
ATOM 686 C CA . ILE A 1 83 ? -0.676 -16.365 -16.249 1.00 39.53 83 ILE A CA 1
ATOM 687 C C . ILE A 1 83 ? 0.264 -17.122 -15.305 1.00 39.53 83 ILE A C 1
ATOM 689 O O . ILE A 1 83 ? 0.961 -16.471 -14.527 1.00 39.53 83 ILE A O 1
ATOM 693 N N . PRO A 1 84 ? 0.322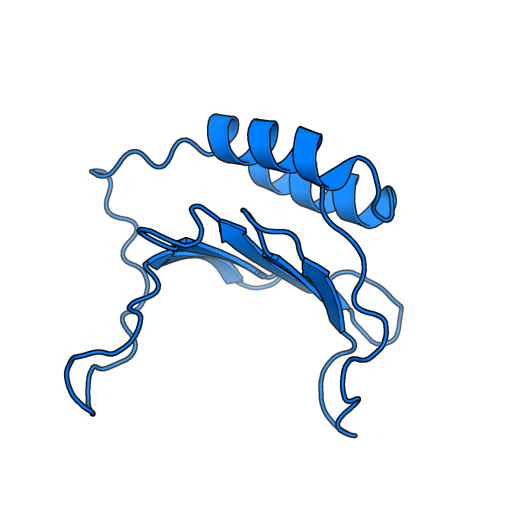 -18.463 -15.361 1.00 37.81 84 PRO A N 1
ATOM 694 C CA . PRO A 1 84 ? 1.246 -19.274 -14.565 1.00 37.81 84 PRO A CA 1
ATOM 695 C C . PRO A 1 84 ? 2.724 -19.149 -14.985 1.00 37.81 84 PRO A C 1
ATOM 697 O O . PRO A 1 84 ? 3.474 -20.092 -14.778 1.00 37.81 84 PRO A O 1
ATOM 700 N N . ASP A 1 85 ? 3.139 -18.045 -15.617 1.00 37.59 85 ASP A N 1
ATOM 701 C CA . ASP A 1 85 ? 4.438 -17.963 -16.305 1.00 37.59 85 ASP A CA 1
ATOM 702 C C . ASP A 1 85 ? 5.030 -16.538 -16.318 1.00 37.59 85 ASP A C 1
ATOM 704 O O . ASP A 1 85 ? 5.469 -15.991 -17.329 1.00 37.59 85 ASP A O 1
ATOM 708 N N . GLY A 1 86 ? 5.002 -15.905 -15.147 1.00 43.91 86 GLY A N 1
ATOM 709 C CA . GLY A 1 86 ? 5.701 -14.657 -14.860 1.00 43.91 86 GLY A CA 1
ATOM 710 C C . GLY A 1 86 ? 5.787 -14.489 -13.352 1.00 43.91 86 GLY A C 1
ATOM 711 O O . GLY A 1 86 ? 4.907 -13.877 -12.755 1.00 43.91 86 GLY A O 1
ATOM 712 N N . GLU A 1 87 ? 6.788 -15.117 -12.735 1.00 53.91 87 GLU A N 1
ATOM 713 C CA . GLU A 1 87 ? 6.980 -15.222 -11.283 1.00 53.91 87 GLU A CA 1
ATOM 714 C C . GLU A 1 87 ? 7.113 -13.842 -10.606 1.00 53.91 87 GLU A C 1
ATOM 716 O O . GLU A 1 87 ? 8.213 -13.378 -10.309 1.00 53.91 87 GLU A O 1
ATOM 721 N N . PHE A 1 88 ? 6.005 -13.153 -10.319 1.00 64.69 88 PHE A N 1
ATOM 722 C CA . PHE A 1 88 ? 6.061 -12.054 -9.362 1.00 64.69 88 PHE A CA 1
ATOM 723 C C . PHE A 1 88 ? 6.158 -12.664 -7.960 1.00 64.69 88 PHE A C 1
ATOM 725 O O . PHE A 1 88 ? 5.250 -13.332 -7.466 1.00 64.69 88 PHE A O 1
ATOM 732 N N . ASN A 1 89 ? 7.315 -12.484 -7.330 1.00 75.12 89 ASN A N 1
ATOM 733 C CA . ASN A 1 89 ? 7.599 -13.056 -6.024 1.00 75.12 89 ASN A CA 1
ATOM 734 C C . ASN A 1 89 ? 6.877 -12.246 -4.934 1.00 75.12 89 ASN A C 1
ATOM 736 O O . ASN A 1 89 ? 7.385 -11.228 -4.462 1.00 75.12 89 ASN A O 1
ATOM 740 N N . LEU A 1 90 ? 5.687 -12.705 -4.532 1.00 79.69 90 LEU A N 1
ATOM 741 C CA . LEU A 1 90 ? 4.901 -12.094 -3.453 1.00 79.69 90 LEU A CA 1
ATOM 742 C C . LEU A 1 90 ? 5.693 -11.952 -2.150 1.00 79.69 90 LEU A C 1
ATOM 744 O O . LEU A 1 90 ? 5.536 -10.942 -1.470 1.00 79.69 90 LEU A O 1
ATOM 748 N N . ASN A 1 91 ? 6.595 -12.891 -1.842 1.00 82.56 91 ASN A N 1
ATOM 749 C CA . ASN A 1 91 ? 7.451 -12.787 -0.658 1.00 82.56 91 ASN A CA 1
ATOM 750 C C . ASN A 1 91 ? 8.415 -11.600 -0.778 1.00 82.56 91 ASN A C 1
ATOM 752 O O . ASN A 1 91 ? 8.541 -10.816 0.157 1.00 82.56 91 ASN A O 1
ATOM 756 N N . GLN A 1 92 ? 9.023 -11.402 -1.952 1.00 84.69 92 GLN A N 1
ATOM 757 C CA . GLN A 1 92 ? 9.891 -10.247 -2.196 1.00 84.69 92 GLN A CA 1
ATOM 758 C C . GLN A 1 92 ? 9.121 -8.923 -2.088 1.00 84.69 92 GLN A C 1
ATOM 760 O O . GLN A 1 92 ? 9.621 -7.957 -1.509 1.00 84.69 92 GLN A O 1
ATOM 765 N N . ILE A 1 93 ? 7.894 -8.876 -2.618 1.00 87.50 93 ILE A N 1
ATOM 766 C CA . ILE A 1 93 ? 7.015 -7.703 -2.505 1.00 87.50 93 ILE A CA 1
ATOM 767 C C . ILE A 1 93 ? 6.657 -7.455 -1.034 1.00 87.50 93 ILE A C 1
ATOM 769 O O . ILE A 1 93 ? 6.713 -6.312 -0.582 1.00 87.50 93 ILE A O 1
ATOM 773 N N . ALA A 1 94 ? 6.336 -8.505 -0.273 1.00 89.69 94 ALA A N 1
ATOM 774 C CA . ALA A 1 94 ? 6.009 -8.421 1.146 1.00 89.69 94 ALA A CA 1
ATOM 775 C C . ALA A 1 94 ? 7.186 -7.914 1.990 1.00 89.69 94 ALA A C 1
ATOM 777 O O . ALA A 1 94 ? 6.986 -7.056 2.852 1.00 89.69 94 ALA A O 1
ATOM 778 N N . ASP A 1 95 ? 8.405 -8.388 1.728 1.00 90.56 95 ASP A N 1
ATOM 779 C CA . ASP A 1 95 ? 9.617 -7.952 2.428 1.00 90.56 95 ASP A CA 1
ATOM 780 C C . ASP A 1 95 ? 9.926 -6.478 2.151 1.00 90.56 95 ASP A C 1
ATOM 782 O O . ASP A 1 95 ? 10.131 -5.690 3.083 1.00 90.56 95 ASP A O 1
ATOM 786 N N . ASN A 1 96 ? 9.873 -6.077 0.878 1.00 90.75 96 ASN A N 1
ATOM 787 C CA . A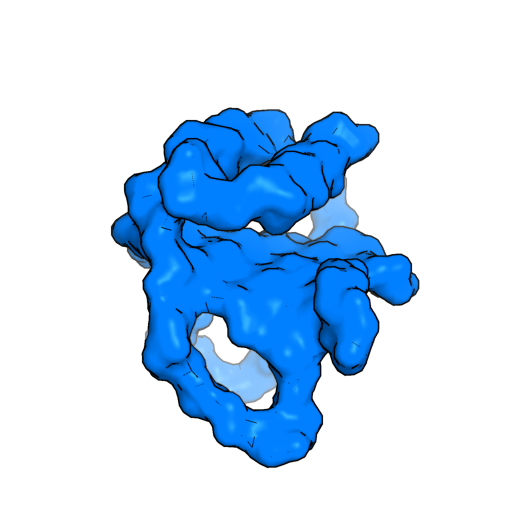SN A 1 96 ? 10.065 -4.685 0.478 1.00 90.75 96 ASN A CA 1
ATOM 788 C C . ASN A 1 96 ? 8.986 -3.784 1.100 1.00 90.75 96 ASN A C 1
ATOM 790 O O . ASN A 1 96 ? 9.290 -2.727 1.659 1.00 90.75 96 ASN A O 1
ATOM 794 N N . PHE A 1 97 ? 7.728 -4.234 1.070 1.00 92.94 97 PHE A N 1
ATOM 795 C CA . PHE A 1 97 ? 6.611 -3.535 1.692 1.00 92.94 97 PHE A CA 1
ATOM 796 C C . PHE A 1 97 ? 6.807 -3.384 3.203 1.00 92.94 97 PHE A C 1
ATOM 798 O O . PHE A 1 97 ? 6.618 -2.292 3.734 1.00 92.94 97 PHE A O 1
ATOM 805 N N . LYS A 1 98 ? 7.223 -4.440 3.907 1.00 93.12 98 LYS A N 1
ATOM 806 C CA . LYS A 1 98 ? 7.445 -4.420 5.359 1.00 93.12 98 LYS A CA 1
ATOM 807 C C . LYS A 1 98 ? 8.486 -3.378 5.758 1.00 93.12 98 LYS A C 1
ATOM 809 O O . LYS A 1 98 ? 8.278 -2.649 6.728 1.00 93.12 98 LYS A O 1
ATOM 814 N N . ALA A 1 99 ? 9.577 -3.282 5.000 1.00 92.50 99 ALA A N 1
ATOM 815 C CA . ALA A 1 99 ? 10.592 -2.255 5.209 1.00 92.50 99 ALA A CA 1
ATOM 816 C C . ALA A 1 99 ? 10.033 -0.845 4.946 1.00 92.50 99 ALA A C 1
ATOM 818 O O . ALA A 1 99 ? 10.235 0.070 5.749 1.00 92.50 99 ALA A O 1
ATOM 819 N N . ALA A 1 100 ? 9.283 -0.667 3.855 1.00 92.12 100 ALA A N 1
ATOM 820 C CA . ALA A 1 100 ? 8.712 0.623 3.483 1.00 92.12 100 ALA A CA 1
ATOM 821 C C . ALA A 1 100 ? 7.610 1.093 4.454 1.00 92.12 100 ALA A C 1
ATOM 823 O O . ALA A 1 100 ? 7.521 2.286 4.748 1.00 92.12 100 ALA A O 1
ATOM 824 N N . ALA A 1 101 ? 6.809 0.172 4.994 1.00 93.12 101 ALA A N 1
ATOM 825 C CA . ALA A 1 101 ? 5.661 0.428 5.863 1.00 93.12 101 ALA A CA 1
ATOM 826 C C . ALA A 1 101 ? 6.023 0.667 7.341 1.00 93.12 101 ALA A C 1
ATOM 828 O O . ALA A 1 101 ? 5.138 0.928 8.155 1.00 93.12 101 ALA A O 1
ATOM 829 N N . ALA A 1 102 ? 7.303 0.638 7.716 1.00 91.00 102 ALA A N 1
ATOM 830 C CA . ALA A 1 102 ? 7.723 0.782 9.113 1.00 91.00 102 ALA A CA 1
ATOM 831 C C . ALA A 1 102 ? 7.303 2.115 9.780 1.00 91.00 102 ALA A C 1
ATOM 833 O O . ALA A 1 102 ? 7.290 2.205 11.005 1.00 91.00 102 ALA A O 1
ATOM 834 N N . ALA A 1 103 ? 6.951 3.141 8.995 1.00 89.56 103 ALA A N 1
ATOM 835 C CA . ALA A 1 103 ? 6.532 4.459 9.483 1.00 89.56 103 ALA A CA 1
ATOM 836 C C . ALA A 1 103 ? 5.018 4.740 9.369 1.00 89.56 103 ALA A C 1
ATOM 838 O O . ALA A 1 103 ? 4.582 5.837 9.728 1.00 89.56 103 ALA A O 1
ATOM 839 N N . ILE A 1 104 ? 4.212 3.795 8.865 1.00 92.75 104 ILE A N 1
ATOM 840 C CA . ILE A 1 104 ? 2.760 3.987 8.701 1.00 92.75 104 ILE A CA 1
ATOM 841 C C . ILE A 1 104 ? 1.963 3.342 9.844 1.00 92.75 104 ILE A C 1
ATOM 843 O O . ILE A 1 104 ? 2.511 2.735 10.759 1.00 92.75 104 ILE A O 1
ATOM 847 N N . ASP A 1 105 ? 0.639 3.500 9.805 1.00 92.38 105 ASP A N 1
ATOM 848 C CA . ASP A 1 105 ? -0.285 2.886 10.762 1.00 92.38 105 ASP A CA 1
ATOM 849 C C . ASP A 1 105 ? -0.101 1.361 10.826 1.00 92.38 105 ASP A C 1
ATOM 851 O O . ASP A 1 105 ? -0.284 0.664 9.824 1.00 92.38 105 ASP A O 1
ATOM 855 N N . SER A 1 106 ? 0.226 0.840 12.013 1.00 92.44 106 SER A N 1
ATOM 856 C CA . SER A 1 106 ? 0.555 -0.576 12.201 1.00 92.44 106 SER A CA 1
ATOM 857 C C . SER A 1 106 ? -0.600 -1.516 11.871 1.00 92.44 106 SER A C 1
ATOM 859 O O . SER A 1 106 ? -0.359 -2.610 11.372 1.00 92.44 106 SER A O 1
ATOM 861 N N . LYS A 1 107 ? -1.861 -1.102 12.059 1.00 93.56 107 LYS A N 1
ATOM 862 C CA . LYS A 1 107 ? -3.014 -1.947 11.705 1.00 93.56 107 LYS A CA 1
ATOM 863 C C . LYS A 1 107 ? -3.117 -2.130 10.197 1.00 93.56 107 LYS A C 1
ATOM 865 O O . LYS A 1 107 ? -3.470 -3.213 9.739 1.00 93.56 107 LYS A O 1
ATOM 870 N N . ILE A 1 108 ? -2.820 -1.076 9.437 1.00 94.25 108 ILE A N 1
ATOM 871 C CA . ILE A 1 108 ? -2.803 -1.125 7.973 1.00 94.25 108 ILE A CA 1
ATOM 872 C C . ILE A 1 108 ? -1.598 -1.928 7.487 1.00 94.25 108 ILE A C 1
ATOM 874 O O . ILE A 1 108 ? -1.773 -2.821 6.660 1.00 94.25 108 ILE A O 1
ATOM 878 N N . ALA A 1 109 ? -0.405 -1.641 8.015 1.00 94.69 109 ALA A N 1
ATOM 879 C CA . ALA A 1 109 ? 0.816 -2.352 7.649 1.00 94.69 109 ALA A CA 1
ATOM 880 C C . ALA A 1 109 ? 0.677 -3.862 7.893 1.00 94.69 109 ALA A C 1
ATOM 882 O O . ALA A 1 109 ? 0.892 -4.653 6.978 1.00 94.69 109 ALA A O 1
ATOM 883 N N . ASP A 1 110 ? 0.220 -4.261 9.083 1.00 95.06 110 ASP A N 1
ATOM 884 C CA . ASP A 1 110 ? 0.022 -5.666 9.437 1.00 95.06 110 ASP A CA 1
ATOM 885 C C . ASP A 1 110 ? -1.021 -6.344 8.550 1.00 95.06 110 ASP A C 1
ATOM 887 O O . ASP A 1 110 ? -0.842 -7.497 8.160 1.00 95.06 110 ASP A O 1
ATOM 891 N N . PHE A 1 111 ? -2.123 -5.655 8.242 1.00 95.12 111 PHE A N 1
ATOM 892 C CA . PHE A 1 111 ? -3.176 -6.208 7.397 1.00 95.12 111 PHE A CA 1
ATOM 893 C C . PHE A 1 111 ? -2.670 -6.491 5.982 1.00 95.12 111 PHE A C 1
ATOM 895 O O . PHE A 1 111 ? -2.855 -7.597 5.475 1.00 95.12 111 PHE A O 1
ATOM 902 N N . VAL A 1 112 ? -2.022 -5.502 5.360 1.00 94.12 112 VAL A N 1
ATOM 903 C CA . VAL A 1 112 ? -1.491 -5.628 3.999 1.00 94.12 112 VAL A CA 1
ATOM 904 C C . VAL A 1 112 ? -0.393 -6.685 3.967 1.00 94.12 112 VAL A C 1
ATOM 906 O O . VAL A 1 112 ? -0.462 -7.588 3.143 1.00 94.12 112 VAL A O 1
ATOM 909 N N . TYR A 1 113 ? 0.557 -6.647 4.907 1.00 93.94 113 TYR A N 1
ATOM 910 C CA . TYR A 1 113 ? 1.638 -7.630 4.978 1.00 93.94 113 TYR A CA 1
ATOM 911 C C . TYR A 1 113 ? 1.103 -9.060 5.105 1.00 93.94 113 TYR A C 1
ATOM 913 O O . TYR A 1 113 ? 1.486 -9.916 4.316 1.00 93.94 113 TYR A O 1
ATOM 921 N N . ARG A 1 114 ? 0.154 -9.308 6.021 1.00 93.12 114 ARG A N 1
ATOM 922 C CA . ARG A 1 114 ? -0.465 -10.637 6.166 1.00 93.12 114 ARG A CA 1
ATOM 923 C C . ARG A 1 114 ? -1.122 -11.111 4.878 1.00 93.12 114 ARG A C 1
ATOM 925 O O . ARG A 1 114 ? -1.041 -12.292 4.585 1.00 93.12 114 ARG A O 1
ATOM 932 N N . LYS A 1 115 ? -1.764 -10.211 4.126 1.00 91.19 115 LYS A N 1
ATOM 933 C CA . LYS A 1 115 ? -2.401 -10.554 2.850 1.00 91.19 115 LYS A CA 1
ATOM 934 C C . LYS A 1 115 ? -1.394 -10.892 1.756 1.00 91.19 115 LYS A C 1
ATOM 936 O O . LYS A 1 115 ? -1.711 -11.709 0.905 1.00 91.19 115 LYS A O 1
ATOM 941 N N . LEU A 1 116 ? -0.209 -10.284 1.771 1.00 88.50 116 LEU A N 1
ATOM 942 C CA . LEU A 1 116 ? 0.859 -10.587 0.813 1.00 88.50 116 LEU A CA 1
ATOM 943 C C . LEU A 1 116 ? 1.571 -11.919 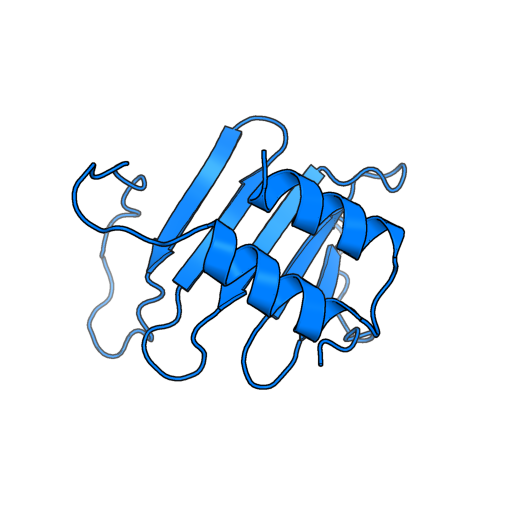1.106 1.00 88.50 116 LEU A C 1
ATOM 945 O O . LEU A 1 116 ? 2.193 -12.468 0.205 1.00 88.50 116 LEU A O 1
ATOM 949 N N . THR A 1 117 ? 1.494 -12.417 2.344 1.00 87.12 117 THR A N 1
ATOM 950 C CA . THR A 1 117 ? 2.172 -13.646 2.802 1.00 87.12 117 THR A CA 1
ATOM 951 C C . THR A 1 117 ? 1.226 -14.823 3.075 1.00 87.12 117 THR A C 1
ATOM 953 O O . THR A 1 117 ? 1.661 -15.811 3.664 1.00 87.12 117 THR A O 1
ATOM 956 N N . GLU A 1 118 ? -0.066 -14.681 2.771 1.00 82.25 118 GLU A N 1
ATOM 957 C CA . GLU A 1 118 ? -1.083 -15.742 2.898 1.00 82.25 118 GLU A CA 1
ATOM 958 C C . GLU A 1 118 ? -0.983 -16.733 1.734 1.00 82.25 118 GLU A C 1
ATOM 960 O O . GLU A 1 118 ? -1.010 -17.952 2.017 1.00 82.25 118 GLU A O 1
#

Mean predicted aligned error: 9.12 Å

Radius of gyration: 14.73 Å; Cα contacts (8 Å, |Δi|>4): 166; chains: 1; bounding box: 30×35×40 Å

Solvent-accessible surface area (backbone atoms only — not comparable to full-atom values): 7088 Å² total; per-residue (Å²): 99,29,41,77,56,84,85,65,86,82,56,98,86,60,70,54,66,50,42,29,42,42,82,46,37,35,41,37,39,33,25,50,99,82,72,46,78,46,30,38,35,40,36,33,50,42,88,69,75,30,32,35,45,34,36,33,80,90,76,44,76,46,60,43,78,58,74,93,68,95,73,78,91,79,80,74,86,72,75,65,74,88,63,98,81,66,89,74,55,45,62,61,53,33,53,54,47,56,65,28,35,72,72,45,62,62,72,58,43,51,51,54,44,52,65,45,71,109

Secondary structure (DSSP, 8-state):
--EE-------TTSPPEEEEE-SS-EEEEEE-TTS-EEEEEEEES-SSS-EEEEEETTTEEEEEEPP---S-S----------SSS---HHHHHHHHHHHGGGS-HHHHHHHHHHH--

Nearest PDB structures (foldseek):
  4nkb-assembly1_A  TM=3.522E-01  e=8.490E-01  Caenorhabditis elegans
  4nkb-assembly1_B-2  TM=3.717E-01  e=9.527E-01  Caenorhabditis elegans
  6l7i-assembly1_G  TM=7.837E-01  e=8.510E+00  Photorhabdus luminescens

Sequence (118 aa):
MLLEIKKTRRIKDELPRRWFADETMDLIVWHDKHNKILGFQLCYDKPVAEHALSWWHDTGFTHRRVDDGEGKPGSHKGAPILIPDGEFNLNQIADNFKAAAAAIDSKIADFVYRKLTE